Protein AF-A0A9N9NDN7-F1 (afdb_monomer)

Foldseek 3Di:
DPQAQVPDPLNHLVNLLVLLVVLAWDPPPVPSPDTDHPDPVSVVVSLVPGDLSQADDPPGDHPDQKDKDWDP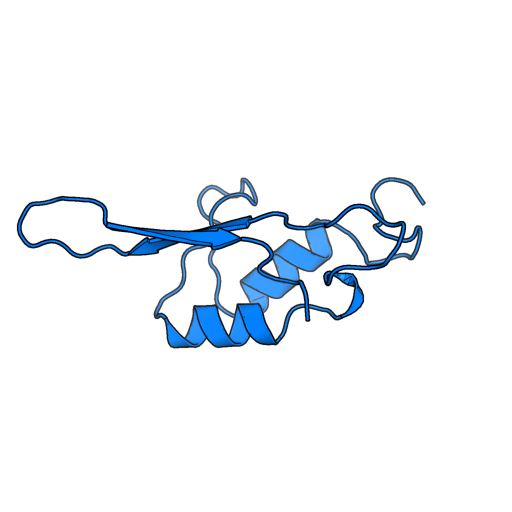DDPVRDIDIDIDGRSRHD

Solvent-accessible surface area (backbone atoms only — not comparable to full-atom values): 5604 Å² total; per-residue (Å²): 85,89,83,22,81,81,43,43,86,79,47,30,69,66,48,53,52,49,52,41,42,78,43,55,30,42,61,49,93,72,70,80,77,45,66,50,57,94,46,70,69,44,47,50,53,39,60,76,62,52,60,77,87,56,24,61,47,93,98,49,86,65,80,51,66,59,46,76,48,77,43,92,70,48,102,78,81,47,82,40,71,48,79,36,73,49,70,37,68,115

pLDDT: mean 88.98, std 8.34, range [54.34, 97.12]

Organism: NCBI:txid1348616

Sequence (90 aa):
MANCRNGVPDQTQVALVNYIVENGGENFNGLNTLFLFKNCLAISRCQYGFPLWAHHQAGVADVCLSICRINKLSADERIEYEFFDYALMV

Structure (mmCIF, N/CA/C/O backbone):
data_AF-A0A9N9NDN7-F1
#
_entry.id   AF-A0A9N9NDN7-F1
#
loop_
_atom_site.group_PDB
_atom_site.id
_atom_site.type_symbol
_atom_site.label_atom_id
_atom_site.label_alt_id
_atom_site.labe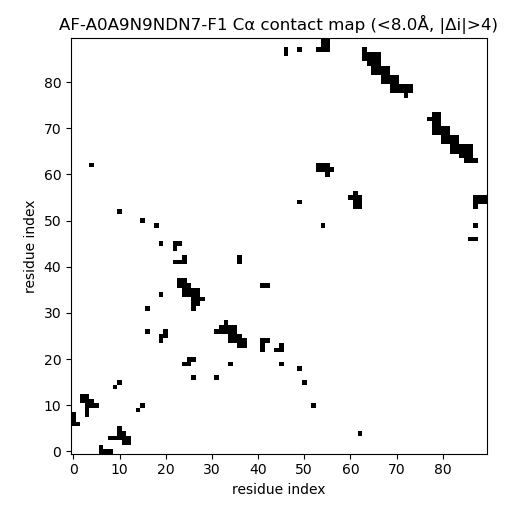l_comp_id
_atom_site.label_asym_id
_atom_site.label_entity_id
_atom_site.label_seq_id
_atom_site.pdbx_PDB_ins_code
_atom_site.Cartn_x
_atom_site.Cartn_y
_atom_site.Cartn_z
_atom_site.occupancy
_atom_site.B_iso_or_equiv
_atom_site.auth_seq_id
_atom_site.auth_comp_id
_atom_site.auth_asym_id
_atom_site.auth_atom_id
_atom_site.pdbx_PDB_model_num
ATOM 1 N N . MET A 1 1 ? 6.503 -8.958 -18.693 1.00 69.44 1 MET A N 1
ATOM 2 C CA . MET A 1 1 ? 6.003 -10.086 -17.877 1.00 69.44 1 MET A CA 1
ATOM 3 C C . MET A 1 1 ? 4.571 -9.770 -17.464 1.00 69.44 1 MET A C 1
ATOM 5 O O . MET A 1 1 ? 4.317 -8.618 -17.133 1.00 69.44 1 MET A O 1
ATOM 9 N N . ALA A 1 2 ? 3.630 -10.715 -17.559 1.00 79.88 2 ALA A N 1
ATOM 10 C CA . ALA A 1 2 ? 2.249 -10.460 -17.133 1.00 79.88 2 ALA A CA 1
ATOM 11 C C . ALA A 1 2 ? 2.198 -10.179 -15.617 1.00 79.88 2 ALA A C 1
ATOM 13 O O . ALA A 1 2 ? 3.014 -10.717 -14.870 1.00 79.88 2 ALA A O 1
ATOM 14 N N . ASN A 1 3 ? 1.260 -9.338 -15.172 1.00 84.88 3 ASN A N 1
ATOM 15 C CA . ASN A 1 3 ? 1.027 -9.000 -13.756 1.00 84.88 3 ASN A CA 1
ATOM 16 C C . ASN A 1 3 ? 2.208 -8.333 -13.014 1.00 84.88 3 ASN A C 1
ATOM 18 O O . ASN A 1 3 ? 2.242 -8.334 -11.784 1.00 84.88 3 ASN A O 1
ATOM 22 N N . CYS A 1 4 ? 3.166 -7.755 -13.745 1.00 92.00 4 CYS A N 1
ATOM 23 C CA . CYS A 1 4 ? 4.290 -6.996 -13.192 1.00 92.00 4 CYS A CA 1
ATOM 24 C C . CYS A 1 4 ? 4.248 -5.555 -13.720 1.00 92.00 4 CYS A C 1
ATOM 26 O O . CYS A 1 4 ? 4.213 -5.376 -14.940 1.00 92.00 4 CYS A O 1
ATOM 28 N N . ARG A 1 5 ? 4.282 -4.543 -12.839 1.00 87.69 5 ARG A N 1
ATOM 29 C CA . ARG A 1 5 ? 3.945 -3.146 -13.187 1.00 87.69 5 ARG A CA 1
ATOM 30 C C . ARG A 1 5 ? 4.721 -2.581 -14.382 1.00 87.69 5 ARG A C 1
ATOM 32 O O . ARG A 1 5 ? 4.111 -1.975 -15.247 1.00 87.69 5 ARG A O 1
ATOM 39 N N . ASN A 1 6 ? 6.022 -2.822 -14.488 1.00 92.12 6 ASN A N 1
ATOM 40 C CA . ASN A 1 6 ? 6.837 -2.361 -15.625 1.00 92.12 6 ASN A CA 1
ATOM 41 C C . ASN A 1 6 ? 7.377 -3.523 -16.466 1.00 92.12 6 ASN A C 1
ATOM 43 O O . ASN A 1 6 ? 8.428 -3.433 -17.094 1.00 92.12 6 ASN A O 1
ATOM 47 N N . GLY A 1 7 ? 6.720 -4.683 -16.392 1.00 91.88 7 GLY A N 1
ATOM 48 C CA . GLY A 1 7 ? 7.260 -5.935 -16.916 1.00 91.88 7 GLY A CA 1
ATOM 49 C C . GLY A 1 7 ? 8.521 -6.434 -16.193 1.00 91.88 7 GLY A C 1
ATOM 50 O O . GLY A 1 7 ? 9.069 -7.447 -16.623 1.00 91.88 7 GLY A O 1
ATOM 51 N N . VAL A 1 8 ? 8.937 -5.756 -15.118 1.00 93.38 8 VAL A N 1
ATOM 52 C CA . VAL A 1 8 ? 10.086 -6.075 -14.263 1.00 93.38 8 VAL A CA 1
ATOM 53 C C . VAL A 1 8 ? 9.674 -7.123 -13.223 1.00 93.38 8 VAL A C 1
ATOM 55 O O . VAL A 1 8 ? 8.658 -6.912 -12.554 1.00 93.38 8 VAL A O 1
ATOM 58 N N . PRO A 1 9 ? 10.431 -8.224 -13.061 1.00 93.75 9 PRO A N 1
ATOM 59 C CA . PRO A 1 9 ? 10.210 -9.183 -11.980 1.00 93.75 9 PRO A CA 1
ATOM 60 C C . PRO A 1 9 ? 10.097 -8.496 -10.611 1.00 93.75 9 PRO A C 1
ATOM 62 O O . PRO A 1 9 ? 10.675 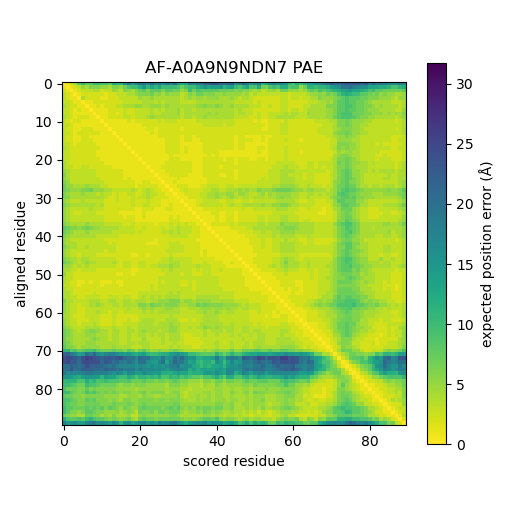-7.436 -10.389 1.00 93.75 9 PRO A O 1
ATOM 65 N N . ASP A 1 10 ? 9.306 -9.073 -9.710 1.00 92.31 10 ASP A N 1
ATOM 66 C CA . ASP A 1 10 ? 9.089 -8.589 -8.336 1.00 92.31 10 ASP A CA 1
ATOM 67 C C . ASP A 1 10 ? 8.313 -7.267 -8.180 1.00 92.31 10 ASP A C 1
ATOM 69 O O . ASP A 1 10 ? 7.878 -6.943 -7.078 1.00 92.31 10 ASP A O 1
ATOM 73 N N . GLN A 1 11 ? 7.986 -6.553 -9.262 1.00 95.31 11 GLN A N 1
ATOM 74 C CA . GLN A 1 11 ? 7.032 -5.431 -9.224 1.00 95.31 11 GLN A CA 1
ATOM 75 C C . GLN A 1 11 ? 5.578 -5.925 -9.302 1.00 95.31 11 GLN A C 1
ATOM 77 O O . GLN A 1 11 ? 4.831 -5.586 -10.224 1.00 95.31 11 GLN A O 1
ATOM 82 N N . THR A 1 12 ? 5.195 -6.788 -8.361 1.00 95.44 12 THR A N 1
ATOM 83 C CA . THR A 1 12 ? 3.914 -7.517 -8.350 1.00 95.44 12 THR A CA 1
ATOM 84 C C . THR A 1 12 ? 2.975 -7.020 -7.249 1.00 95.44 12 THR A C 1
ATOM 86 O O . THR A 1 12 ? 3.406 -6.375 -6.293 1.00 95.44 12 THR A O 1
ATOM 89 N N . GLN A 1 13 ? 1.685 -7.373 -7.326 1.00 94.38 13 GLN A N 1
ATOM 90 C CA . GLN A 1 13 ? 0.743 -7.132 -6.221 1.00 94.38 13 GLN A CA 1
ATOM 91 C C . GLN A 1 13 ? 1.212 -7.808 -4.925 1.00 94.38 13 GLN A C 1
ATOM 93 O O . GLN A 1 13 ? 1.122 -7.211 -3.858 1.00 94.38 13 GLN A O 1
ATOM 98 N N . VAL A 1 14 ? 1.758 -9.024 -5.021 1.00 95.19 14 VAL A N 1
ATOM 99 C CA . VAL A 1 14 ? 2.285 -9.762 -3.865 1.00 95.19 14 VAL A CA 1
ATOM 100 C C . VAL A 1 14 ? 3.403 -8.977 -3.182 1.00 95.19 14 VAL A C 1
ATOM 102 O O . VAL A 1 14 ? 3.416 -8.890 -1.960 1.00 95.19 14 VAL A O 1
ATOM 105 N N . ALA A 1 15 ? 4.292 -8.338 -3.945 1.00 96.38 15 ALA A N 1
ATOM 106 C CA . ALA A 1 15 ? 5.355 -7.516 -3.373 1.00 96.38 15 ALA A CA 1
ATOM 107 C C . ALA A 1 15 ? 4.813 -6.293 -2.613 1.00 96.38 15 ALA A C 1
ATOM 109 O O . ALA A 1 15 ? 5.337 -5.955 -1.556 1.00 96.38 15 ALA A O 1
ATOM 110 N N . LEU A 1 16 ? 3.734 -5.664 -3.098 1.00 95.94 16 LEU A N 1
ATOM 111 C CA . LEU A 1 16 ? 3.072 -4.561 -2.385 1.00 95.94 16 LEU A CA 1
ATOM 112 C C . LEU A 1 16 ? 2.399 -5.039 -1.099 1.00 95.94 16 LEU A C 1
ATOM 114 O O . LEU A 1 16 ? 2.535 -4.395 -0.064 1.00 95.94 16 LEU A O 1
ATOM 118 N N . VAL A 1 17 ? 1.695 -6.171 -1.153 1.00 96.56 17 VAL A N 1
ATOM 119 C CA . VAL A 1 17 ? 1.051 -6.769 0.026 1.00 96.56 17 VAL A CA 1
ATOM 120 C C . VAL A 1 17 ? 2.101 -7.114 1.079 1.00 96.56 17 VAL A C 1
ATOM 122 O O . VAL A 1 17 ? 1.944 -6.730 2.235 1.00 96.56 17 VAL A O 1
ATOM 125 N N . ASN A 1 18 ? 3.190 -7.774 0.678 1.00 97.12 18 ASN A N 1
ATOM 126 C CA . ASN A 1 18 ? 4.291 -8.112 1.578 1.00 97.12 18 ASN A CA 1
ATOM 127 C C . ASN A 1 18 ? 4.911 -6.853 2.184 1.00 97.12 18 ASN A C 1
ATOM 129 O O . ASN A 1 18 ? 5.067 -6.792 3.398 1.00 97.12 18 ASN A O 1
ATOM 133 N N . TYR A 1 19 ? 5.165 -5.821 1.371 1.00 97.00 19 TYR A N 1
ATOM 134 C CA . TYR A 1 19 ? 5.669 -4.538 1.858 1.00 97.00 19 TYR A CA 1
ATOM 135 C C . TYR A 1 19 ? 4.752 -3.930 2.933 1.00 97.00 19 TYR A C 1
ATOM 137 O O . TYR A 1 19 ? 5.230 -3.514 3.988 1.00 97.00 19 TYR A O 1
ATOM 145 N N . ILE A 1 20 ? 3.433 -3.908 2.707 1.00 96.94 20 ILE A N 1
ATOM 146 C CA . ILE A 1 20 ? 2.463 -3.388 3.683 1.00 96.94 20 ILE A CA 1
ATOM 147 C C . ILE A 1 20 ? 2.503 -4.205 4.984 1.00 96.94 20 ILE A C 1
ATOM 149 O O . ILE A 1 20 ? 2.511 -3.630 6.076 1.00 96.94 20 ILE A O 1
ATOM 153 N N . VAL A 1 21 ? 2.559 -5.535 4.875 1.00 96.94 21 VAL A N 1
ATOM 154 C CA . VAL A 1 21 ? 2.584 -6.439 6.033 1.00 96.94 21 VAL A CA 1
ATOM 155 C C . VAL A 1 21 ? 3.871 -6.296 6.845 1.00 96.94 21 VAL A C 1
ATOM 157 O O . VAL A 1 21 ? 3.821 -6.157 8.068 1.00 96.94 21 VAL A O 1
ATOM 160 N N . GLU A 1 22 ? 5.021 -6.236 6.178 1.00 96.12 22 GLU A N 1
ATOM 161 C CA . GLU A 1 22 ? 6.329 -6.003 6.803 1.00 96.12 22 GLU A CA 1
ATOM 162 C C . GLU A 1 22 ? 6.404 -4.643 7.516 1.00 96.12 22 GLU A C 1
ATOM 164 O O . GLU A 1 22 ? 7.116 -4.500 8.510 1.00 96.12 22 GLU A O 1
ATOM 169 N N . ASN A 1 23 ? 5.617 -3.659 7.067 1.00 96.25 23 ASN A N 1
ATOM 170 C CA . ASN A 1 23 ? 5.514 -2.331 7.680 1.00 96.25 23 ASN A CA 1
ATOM 171 C C . ASN A 1 23 ? 4.359 -2.206 8.695 1.00 96.25 23 ASN A C 1
ATOM 173 O O . ASN A 1 23 ? 3.969 -1.098 9.075 1.00 96.25 23 ASN A O 1
ATOM 177 N N . GLY A 1 24 ? 3.851 -3.335 9.197 1.00 95.19 24 GLY A N 1
ATOM 178 C CA . GLY A 1 24 ? 2.926 -3.386 10.332 1.00 95.19 24 GLY A CA 1
ATOM 179 C C . GLY A 1 24 ? 1.443 -3.342 9.967 1.00 95.19 24 GLY A C 1
ATOM 180 O O . GLY A 1 24 ? 0.621 -3.120 10.860 1.00 95.19 24 GLY A O 1
ATOM 181 N N . GLY A 1 25 ? 1.105 -3.537 8.691 1.00 96.50 25 GLY A N 1
ATOM 182 C CA . GLY A 1 25 ? -0.265 -3.761 8.245 1.00 96.50 25 GLY A CA 1
ATOM 183 C C . GLY A 1 25 ? -0.692 -5.222 8.419 1.00 96.50 25 GLY A C 1
ATOM 184 O O . GLY A 1 25 ? 0.035 -6.148 8.085 1.00 96.50 25 GLY A O 1
ATOM 185 N N . GLU A 1 26 ? -1.903 -5.458 8.900 1.00 96.94 26 GLU A N 1
ATOM 186 C CA . GLU A 1 26 ? -2.525 -6.781 8.900 1.00 96.94 26 GLU A CA 1
ATOM 187 C C . GLU A 1 26 ? -3.498 -6.875 7.725 1.00 96.94 26 GLU A C 1
ATOM 189 O O . GLU A 1 26 ? -4.423 -6.071 7.623 1.00 96.94 26 GLU A O 1
ATOM 194 N N . ASN A 1 27 ? -3.299 -7.844 6.830 1.00 96.00 27 ASN A N 1
ATOM 195 C CA . ASN A 1 27 ? -4.174 -8.066 5.679 1.00 96.00 27 ASN A CA 1
ATOM 196 C C . ASN A 1 27 ? -5.521 -8.646 6.128 1.00 96.00 27 ASN A C 1
ATOM 198 O O . ASN A 1 27 ? -5.673 -9.858 6.304 1.00 96.00 27 ASN A O 1
ATOM 202 N N . PHE A 1 28 ? -6.503 -7.773 6.317 1.00 92.88 28 PHE A N 1
ATOM 203 C CA . PHE A 1 28 ? -7.799 -8.154 6.844 1.00 92.88 28 PHE A CA 1
ATOM 204 C C . PHE A 1 28 ? -8.533 -9.070 5.862 1.00 92.88 28 PHE A C 1
ATOM 206 O O . PHE A 1 28 ? -8.701 -8.744 4.685 1.00 92.88 28 PHE A O 1
ATOM 213 N N . ASN A 1 29 ? -8.980 -10.229 6.349 1.00 92.38 29 ASN A N 1
ATOM 214 C CA . ASN A 1 29 ? -9.638 -11.280 5.564 1.00 92.38 29 ASN A CA 1
ATOM 215 C C . ASN A 1 29 ? -8.807 -11.859 4.399 1.00 92.38 29 ASN A C 1
ATOM 217 O O . ASN A 1 29 ? -9.345 -12.623 3.602 1.00 92.38 29 ASN A O 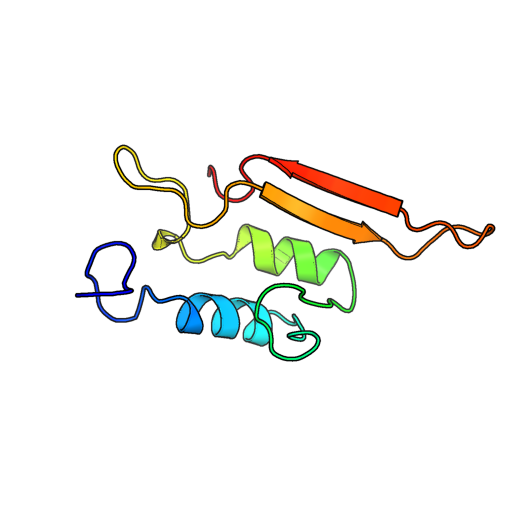1
ATOM 221 N N . GLY A 1 30 ? -7.517 -11.521 4.277 1.00 92.38 30 GLY A N 1
ATOM 222 C CA . GLY A 1 30 ? -6.640 -12.055 3.229 1.00 92.38 30 GLY A CA 1
ATOM 223 C C . GLY A 1 30 ? -6.991 -11.622 1.798 1.00 92.38 30 GLY A C 1
ATOM 224 O O . GLY A 1 30 ? -6.499 -12.227 0.848 1.00 92.38 30 GLY A O 1
ATOM 225 N N . LEU A 1 31 ? -7.840 -10.602 1.622 1.00 93.31 31 LEU A N 1
ATOM 226 C CA . LEU A 1 31 ? -8.329 -10.166 0.305 1.00 93.31 31 LEU A CA 1
ATOM 227 C C . LEU A 1 31 ? -7.438 -9.109 -0.368 1.00 93.31 31 LEU A C 1
ATOM 229 O O . LEU A 1 31 ? -7.693 -8.751 -1.515 1.00 93.31 31 LEU A O 1
ATOM 233 N N . ASN A 1 32 ? -6.394 -8.614 0.310 1.00 94.56 32 ASN A N 1
ATOM 234 C CA . ASN A 1 32 ? -5.483 -7.565 -0.175 1.00 94.56 32 ASN A CA 1
ATOM 235 C C . ASN A 1 32 ? -6.156 -6.201 -0.426 1.00 94.56 32 ASN A C 1
ATOM 237 O O . ASN A 1 32 ? -5.612 -5.371 -1.153 1.00 94.56 32 ASN A O 1
ATOM 241 N N . THR A 1 33 ? -7.337 -5.965 0.154 1.00 91.06 33 THR A N 1
ATOM 242 C CA . THR A 1 33 ? -8.132 -4.740 -0.047 1.00 91.06 33 THR A CA 1
ATOM 243 C C . THR A 1 33 ? -8.222 -3.857 1.192 1.00 91.06 33 THR A C 1
ATOM 245 O O . THR A 1 33 ? -8.462 -2.660 1.065 1.00 91.06 33 THR A O 1
ATOM 248 N N . LEU A 1 34 ? -8.057 -4.426 2.388 1.00 93.38 34 LEU A N 1
ATOM 249 C CA . LEU A 1 34 ? -8.119 -3.702 3.654 1.00 93.38 34 LEU A CA 1
ATOM 250 C C . LEU A 1 34 ? -6.962 -4.143 4.542 1.00 93.38 34 LEU A C 1
ATOM 252 O O . LEU A 1 34 ? -6.779 -5.333 4.786 1.00 93.38 34 LEU A O 1
ATOM 256 N N . PHE A 1 35 ? -6.210 -3.168 5.041 1.00 95.25 35 PHE A N 1
ATOM 257 C CA . PHE A 1 35 ? -5.086 -3.404 5.933 1.00 95.25 35 PHE A CA 1
ATOM 258 C C . PHE A 1 35 ? -5.313 -2.678 7.252 1.00 95.25 35 PHE A C 1
ATOM 260 O O . PHE A 1 35 ? -5.557 -1.470 7.267 1.00 95.25 35 PHE A O 1
ATOM 267 N N . LEU A 1 36 ? -5.251 -3.418 8.357 1.00 94.19 36 LEU A N 1
ATOM 268 C CA . LEU A 1 36 ? -5.381 -2.853 9.696 1.00 94.19 36 LEU A CA 1
ATOM 269 C C . LEU A 1 36 ? -4.006 -2.459 10.219 1.00 94.19 36 LEU A C 1
ATOM 271 O O . LEU A 1 36 ? -3.061 -3.235 10.148 1.00 94.19 36 LEU A O 1
ATOM 275 N N . PHE A 1 37 ? -3.907 -1.267 10.793 1.00 94.25 37 PHE A N 1
ATOM 276 C CA . PHE A 1 37 ? -2.686 -0.791 11.430 1.00 94.25 37 PHE A CA 1
ATOM 277 C C . PHE A 1 37 ? -2.956 -0.457 12.890 1.00 94.25 37 PHE A C 1
ATOM 279 O O . PHE A 1 37 ? -4.007 0.075 13.243 1.00 94.25 37 PHE A O 1
ATOM 286 N N . LYS A 1 38 ? -1.966 -0.717 13.749 1.00 91.88 38 LYS A N 1
ATOM 287 C CA . LYS A 1 38 ? -2.079 -0.482 15.197 1.00 91.88 38 LYS A CA 1
ATOM 288 C C . LYS A 1 38 ? -2.222 1.000 15.569 1.00 91.88 38 LYS A C 1
ATOM 290 O O . LYS A 1 38 ? -2.770 1.311 16.622 1.00 91.88 38 LYS A O 1
ATOM 295 N N . ASN A 1 39 ? -1.662 1.909 14.772 1.00 89.25 39 ASN A N 1
ATOM 296 C CA . ASN A 1 39 ? -1.707 3.351 15.014 1.00 89.25 39 ASN A CA 1
ATOM 297 C C . ASN A 1 39 ? -1.396 4.145 13.735 1.00 89.25 39 ASN A C 1
ATOM 299 O O . ASN A 1 39 ? -0.822 3.614 12.783 1.00 89.25 39 ASN A O 1
ATOM 303 N N . CYS A 1 40 ? -1.723 5.440 13.747 1.00 87.31 40 CYS A N 1
ATOM 304 C CA . CYS A 1 40 ? -1.516 6.337 12.608 1.00 87.31 40 CYS A CA 1
ATOM 305 C C . CYS A 1 40 ? -0.042 6.482 12.204 1.00 87.31 40 CYS A C 1
ATOM 307 O O . CYS A 1 40 ? 0.247 6.639 11.024 1.00 87.31 40 CYS A O 1
ATOM 309 N N . LEU A 1 41 ? 0.899 6.390 13.152 1.00 90.44 41 LEU A N 1
ATOM 310 C CA . LEU A 1 41 ? 2.328 6.493 12.845 1.00 90.44 41 LEU A CA 1
ATOM 311 C C . LEU A 1 41 ? 2.807 5.330 11.960 1.00 90.44 41 LEU A C 1
ATOM 313 O O . LEU A 1 41 ? 3.612 5.552 11.056 1.00 90.44 41 LEU A O 1
ATOM 317 N N . ALA A 1 42 ? 2.313 4.110 12.192 1.00 92.44 42 ALA A N 1
ATOM 318 C CA . ALA A 1 42 ? 2.612 2.955 11.345 1.00 92.44 42 ALA A CA 1
ATOM 319 C C . ALA A 1 42 ? 2.052 3.137 9.925 1.00 92.44 42 ALA A C 1
ATOM 321 O O . ALA A 1 42 ? 2.775 2.904 8.960 1.00 92.44 42 ALA A O 1
ATOM 322 N N . ILE A 1 43 ? 0.822 3.656 9.803 1.00 91.62 43 ILE A N 1
ATOM 323 C CA . ILE A 1 43 ? 0.216 4.001 8.505 1.00 91.62 43 ILE A CA 1
ATOM 324 C C . ILE A 1 43 ? 1.101 4.999 7.759 1.00 91.62 43 ILE A C 1
ATOM 326 O O . ILE A 1 43 ? 1.487 4.744 6.622 1.00 91.62 43 ILE A O 1
ATOM 330 N N . SER A 1 44 ? 1.465 6.113 8.404 1.00 89.06 44 SER A N 1
ATOM 331 C CA . SER A 1 44 ? 2.275 7.150 7.764 1.00 89.06 44 SER A CA 1
ATOM 332 C C . SER A 1 44 ? 3.633 6.611 7.317 1.00 89.06 44 SER A C 1
ATOM 334 O O . SER A 1 44 ? 4.031 6.850 6.183 1.00 89.06 44 SER A O 1
ATOM 336 N N . ARG A 1 45 ? 4.336 5.847 8.163 1.00 91.19 45 ARG A N 1
ATOM 337 C CA . ARG A 1 45 ? 5.632 5.250 7.793 1.00 91.19 45 ARG A CA 1
ATOM 338 C C . ARG A 1 45 ? 5.508 4.292 6.613 1.00 91.19 45 ARG A C 1
ATOM 340 O O . ARG A 1 45 ? 6.325 4.376 5.702 1.00 91.19 45 ARG A O 1
ATOM 347 N N . CYS A 1 46 ? 4.484 3.439 6.619 1.00 93.19 46 CYS A N 1
ATOM 348 C CA . CYS A 1 46 ? 4.201 2.541 5.507 1.00 93.19 46 CYS A CA 1
ATOM 349 C C . CYS A 1 46 ? 3.942 3.337 4.224 1.00 93.19 46 CYS A C 1
ATOM 351 O O . CYS A 1 46 ? 4.582 3.066 3.218 1.00 93.19 46 CYS A O 1
ATOM 353 N N . GLN A 1 47 ? 3.056 4.339 4.260 1.00 89.56 47 GLN A N 1
ATOM 354 C CA . GLN A 1 47 ? 2.704 5.151 3.093 1.00 89.56 47 GLN A CA 1
ATOM 355 C C . GLN A 1 47 ? 3.920 5.883 2.505 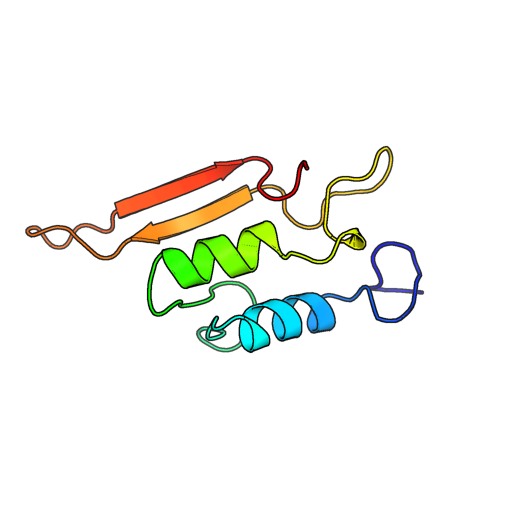1.00 89.56 47 GLN A C 1
ATOM 357 O O . GLN A 1 47 ? 4.177 5.780 1.309 1.00 89.56 47 GLN A O 1
ATOM 362 N N . TYR A 1 48 ? 4.688 6.593 3.336 1.00 88.12 48 TYR A N 1
ATOM 363 C CA . TYR A 1 48 ? 5.853 7.354 2.870 1.00 88.12 48 TYR A CA 1
ATOM 364 C C . TYR A 1 48 ? 6.994 6.466 2.367 1.00 88.12 48 TYR A C 1
ATOM 366 O O . TYR A 1 48 ? 7.777 6.899 1.527 1.00 88.12 48 TYR A O 1
ATOM 374 N N . GLY A 1 49 ? 7.111 5.244 2.885 1.00 90.88 49 GLY A N 1
ATOM 375 C CA . GLY A 1 49 ? 8.159 4.312 2.489 1.00 90.88 49 GLY A CA 1
ATOM 376 C C . GLY A 1 49 ? 7.819 3.454 1.270 1.00 90.88 49 GLY A C 1
ATOM 377 O O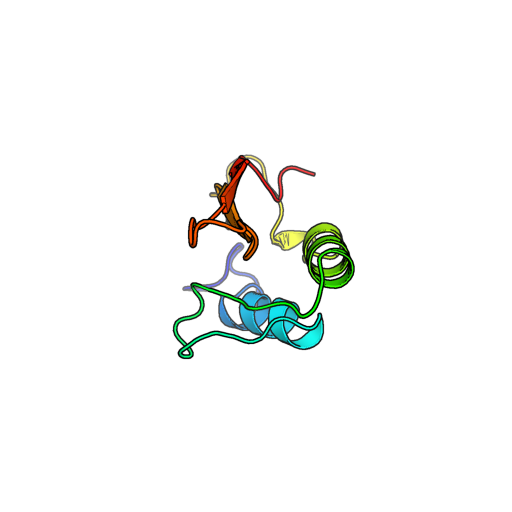 . GLY A 1 49 ? 8.637 2.592 0.935 1.00 90.88 49 GLY A O 1
ATOM 378 N N . PHE A 1 50 ? 6.638 3.624 0.652 1.00 93.25 50 PHE A N 1
ATOM 379 C CA . PHE A 1 50 ? 6.200 2.757 -0.443 1.00 93.25 50 PHE A CA 1
ATOM 380 C C . PHE A 1 50 ? 7.279 2.647 -1.526 1.00 93.25 50 PHE A C 1
ATOM 382 O O . PHE A 1 50 ? 7.913 3.657 -1.855 1.00 93.25 50 PHE A O 1
ATOM 389 N N . PRO A 1 51 ? 7.477 1.450 -2.113 1.00 94.62 51 PRO A N 1
ATOM 390 C CA . PRO A 1 51 ? 8.512 1.243 -3.114 1.00 94.62 51 PRO A CA 1
ATOM 391 C C . PRO A 1 51 ? 8.408 2.264 -4.246 1.00 94.62 51 PRO A C 1
ATOM 393 O O . PRO A 1 51 ? 7.321 2.474 -4.775 1.00 94.62 51 PRO A O 1
ATOM 396 N N . LEU A 1 52 ? 9.533 2.850 -4.665 1.00 93.31 52 LEU A N 1
ATOM 397 C CA . LEU A 1 52 ? 9.555 3.927 -5.667 1.00 93.31 52 LEU A CA 1
ATOM 398 C C . LEU A 1 52 ? 8.827 3.551 -6.970 1.00 93.31 52 LEU A C 1
ATOM 400 O O . LEU A 1 52 ? 8.137 4.361 -7.575 1.00 93.31 52 LEU A O 1
ATOM 404 N N . TRP A 1 53 ? 8.918 2.286 -7.380 1.00 94.12 53 TRP A N 1
ATOM 405 C CA . TRP A 1 53 ? 8.234 1.791 -8.575 1.00 94.12 53 TRP A CA 1
ATOM 406 C C . TRP A 1 53 ? 6.700 1.792 -8.451 1.00 94.12 53 TRP A C 1
ATOM 408 O O . TRP A 1 53 ? 6.012 1.698 -9.465 1.00 94.12 53 TRP A O 1
ATOM 418 N N . ALA A 1 54 ? 6.157 1.880 -7.236 1.00 94.06 54 ALA A N 1
ATOM 419 C CA . ALA A 1 54 ? 4.728 1.957 -6.963 1.00 94.06 54 ALA A CA 1
ATOM 420 C C . ALA A 1 54 ? 4.171 3.392 -7.046 1.00 94.06 54 ALA A C 1
ATOM 422 O O . ALA A 1 54 ? 2.950 3.557 -7.104 1.00 94.06 54 ALA A O 1
ATOM 423 N N . HIS A 1 55 ? 5.029 4.410 -7.119 1.00 93.75 55 HIS A N 1
ATOM 424 C CA . HIS A 1 55 ? 4.603 5.799 -7.300 1.00 93.75 55 HIS A CA 1
ATOM 425 C C . HIS A 1 55 ? 4.141 6.077 -8.731 1.00 93.75 55 HIS A C 1
ATOM 427 O O . HIS A 1 55 ? 4.232 5.215 -9.618 1.00 93.75 55 HIS A O 1
ATOM 433 N N . HIS A 1 56 ? 3.552 7.251 -8.934 1.00 92.56 56 HIS A N 1
ATOM 434 C CA . HIS A 1 56 ? 3.106 7.711 -10.243 1.00 92.56 56 HIS A CA 1
ATOM 435 C C . HIS A 1 56 ? 4.267 7.729 -11.247 1.00 92.56 56 HIS A C 1
ATOM 437 O O . HIS A 1 56 ? 5.390 8.115 -10.928 1.00 92.56 56 HIS A O 1
ATOM 443 N N . GLN A 1 57 ? 3.993 7.308 -12.483 1.00 92.50 57 GLN A N 1
ATOM 444 C CA . GLN A 1 57 ? 4.965 7.313 -13.574 1.00 92.50 57 GLN A CA 1
ATOM 445 C C . GLN A 1 57 ? 4.283 7.793 -14.850 1.00 92.50 57 GLN A C 1
ATOM 447 O O . GLN A 1 57 ? 3.255 7.254 -15.260 1.00 92.50 57 GLN A O 1
ATOM 452 N N . ALA A 1 58 ? 4.872 8.797 -15.500 1.00 90.94 58 ALA A N 1
ATOM 453 C CA . ALA A 1 58 ? 4.313 9.372 -16.715 1.00 90.94 58 ALA A CA 1
ATOM 454 C C . ALA A 1 58 ? 4.138 8.298 -17.804 1.00 90.94 58 ALA A C 1
ATOM 456 O O . ALA A 1 58 ? 5.082 7.594 -18.163 1.00 90.94 58 ALA A O 1
ATOM 457 N N . GLY A 1 59 ? 2.921 8.184 -18.338 1.00 90.50 59 GLY A N 1
ATOM 458 C CA . GLY A 1 59 ? 2.588 7.207 -19.379 1.00 90.50 59 GLY A CA 1
ATOM 459 C C . GLY A 1 59 ? 2.354 5.774 -18.882 1.00 90.50 59 GLY A C 1
ATOM 460 O O . GLY A 1 59 ? 2.111 4.895 -19.708 1.00 90.50 59 GLY A O 1
ATOM 461 N N . VAL A 1 60 ? 2.382 5.530 -17.568 1.00 89.94 60 VAL A N 1
ATOM 462 C CA . VAL A 1 60 ? 2.084 4.228 -16.949 1.00 89.94 60 VAL A CA 1
ATOM 463 C C . VAL A 1 60 ? 0.864 4.378 -16.041 1.00 89.94 60 VAL A C 1
ATOM 465 O O . VAL A 1 60 ? 0.729 5.370 -15.334 1.00 89.94 60 VAL A O 1
ATOM 468 N N . ALA A 1 61 ? -0.034 3.391 -16.043 1.00 88.94 61 ALA A N 1
ATOM 469 C CA . ALA A 1 61 ? -1.180 3.395 -15.136 1.00 88.94 61 ALA A CA 1
ATOM 470 C C . ALA A 1 61 ? -0.733 3.364 -13.661 1.00 88.94 61 ALA A C 1
ATOM 472 O O . ALA A 1 61 ? 0.234 2.681 -13.297 1.00 88.94 61 ALA A O 1
ATOM 473 N N . ASP A 1 62 ? -1.455 4.090 -12.811 1.00 90.94 62 ASP A N 1
ATOM 474 C CA . ASP A 1 62 ? -1.175 4.149 -11.379 1.00 90.94 62 ASP A CA 1
ATOM 475 C C . ASP A 1 62 ? -1.532 2.838 -10.673 1.00 90.94 62 ASP A C 1
ATOM 477 O O . ASP A 1 62 ? -2.551 2.214 -10.963 1.00 90.94 62 ASP A O 1
ATOM 481 N N . VAL A 1 63 ? -0.706 2.430 -9.702 1.00 90.81 63 VAL A N 1
ATOM 482 C CA . VAL A 1 63 ? -1.019 1.282 -8.824 1.00 90.81 63 VAL A CA 1
ATOM 483 C C . VAL A 1 63 ? -2.149 1.603 -7.858 1.00 90.81 63 VAL A C 1
ATOM 485 O O . VAL A 1 63 ? -2.922 0.716 -7.508 1.00 90.81 63 VAL A O 1
ATOM 488 N N . CYS A 1 64 ? -2.230 2.850 -7.401 1.00 89.81 64 CYS A N 1
ATOM 489 C CA . CYS A 1 64 ? -3.202 3.288 -6.417 1.00 89.81 64 CYS A CA 1
ATOM 490 C C . CYS A 1 64 ? -3.690 4.687 -6.791 1.00 89.81 64 CYS A C 1
ATOM 492 O O . CYS A 1 64 ? -2.912 5.638 -6.784 1.00 89.81 64 CYS A O 1
ATOM 494 N N . LEU A 1 65 ? -4.977 4.791 -7.128 1.00 89.12 65 LEU A N 1
ATOM 495 C CA . LEU A 1 65 ? -5.620 6.066 -7.448 1.00 89.12 65 LEU A CA 1
ATOM 496 C C . LEU A 1 65 ? -6.001 6.834 -6.180 1.00 89.12 65 LEU A C 1
ATOM 498 O O . LEU A 1 65 ? -5.842 8.049 -6.119 1.00 89.12 65 LEU A O 1
ATOM 502 N N . SER A 1 66 ? -6.486 6.125 -5.161 1.00 89.12 66 SER A N 1
ATOM 503 C CA . SER A 1 66 ? -6.870 6.713 -3.883 1.00 89.12 66 SER A CA 1
ATOM 504 C C . SER A 1 66 ? -6.801 5.697 -2.744 1.00 89.12 66 SER A C 1
ATOM 506 O O . SER A 1 66 ? -6.865 4.482 -2.956 1.00 89.12 66 SER A O 1
ATOM 508 N N . ILE A 1 67 ? -6.669 6.208 -1.520 1.00 89.56 67 ILE A N 1
ATOM 509 C CA . ILE A 1 67 ? -6.719 5.435 -0.275 1.00 89.56 67 ILE A CA 1
ATOM 510 C C . ILE A 1 67 ? -7.857 5.975 0.590 1.00 89.56 67 ILE A C 1
ATOM 512 O O . ILE A 1 67 ? -7.991 7.183 0.761 1.00 89.56 67 ILE A O 1
ATOM 516 N N . CYS A 1 68 ? -8.651 5.079 1.175 1.00 90.44 68 CYS A N 1
ATOM 517 C CA . CYS A 1 68 ? -9.613 5.414 2.222 1.00 90.44 68 CYS A CA 1
ATOM 518 C C . CYS A 1 68 ? -9.076 4.938 3.574 1.00 90.44 68 CYS A C 1
ATOM 520 O O . CYS A 1 68 ? -8.898 3.735 3.783 1.00 90.44 68 CYS A O 1
ATOM 522 N N . ARG A 1 69 ? -8.809 5.866 4.497 1.00 89.69 69 ARG A N 1
ATOM 523 C CA . ARG A 1 69 ? -8.459 5.539 5.882 1.00 89.69 69 ARG A CA 1
ATOM 524 C C . ARG A 1 69 ? -9.723 5.524 6.718 1.00 89.69 69 ARG A C 1
ATOM 526 O O . ARG A 1 69 ? -10.367 6.553 6.874 1.00 89.69 69 ARG A O 1
ATOM 533 N N . ILE A 1 70 ? -10.034 4.375 7.301 1.0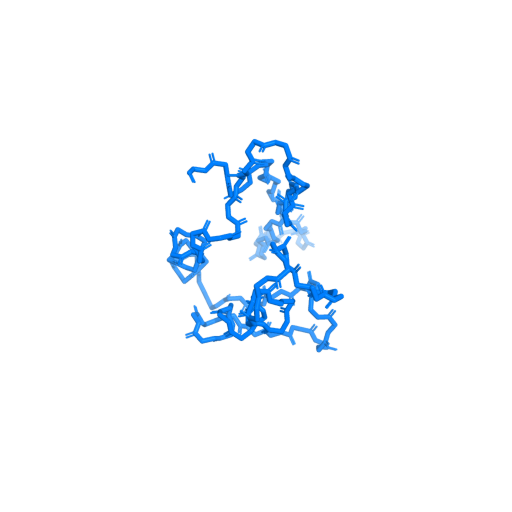0 87.81 70 ILE A N 1
ATOM 534 C CA . ILE A 1 70 ? -11.136 4.231 8.248 1.00 87.81 70 ILE A CA 1
ATOM 535 C C . ILE A 1 70 ? -10.587 4.466 9.658 1.00 87.81 70 ILE A C 1
ATOM 537 O O . ILE A 1 70 ? -9.755 3.694 10.139 1.00 87.81 70 ILE A O 1
ATOM 541 N N . ASN A 1 71 ? -11.050 5.518 10.327 1.00 82.25 71 ASN A N 1
ATOM 542 C CA . ASN A 1 71 ? -10.729 5.797 11.720 1.00 82.25 71 ASN A CA 1
ATOM 543 C C . ASN A 1 71 ? -11.867 5.260 12.597 1.00 82.25 71 ASN A C 1
ATOM 545 O O . ASN A 1 71 ? -13.024 5.659 12.465 1.00 82.25 71 ASN A O 1
ATOM 549 N N . LYS A 1 72 ? -11.557 4.364 13.537 1.00 71.00 72 LYS A N 1
ATOM 550 C CA . LYS A 1 72 ? -12.528 3.997 14.571 1.00 71.00 72 LYS A CA 1
ATOM 551 C C . LYS A 1 72 ? -12.444 5.021 15.693 1.00 71.00 72 LYS A C 1
ATOM 553 O O . LYS A 1 72 ? -11.595 4.856 16.559 1.00 71.00 72 LYS A O 1
ATOM 558 N N . LEU A 1 73 ? -13.308 6.035 15.671 1.00 61.41 73 LEU A N 1
ATOM 559 C CA . LEU A 1 73 ? -13.696 6.832 16.839 1.00 61.41 73 LEU A CA 1
ATOM 560 C C . LEU A 1 73 ? -14.911 7.704 16.493 1.00 61.41 73 LEU A C 1
ATOM 562 O O . LEU A 1 73 ? -14.787 8.721 15.832 1.00 61.41 73 LEU A O 1
ATOM 566 N N . SER A 1 74 ? -16.074 7.348 17.026 1.00 54.34 74 SER A N 1
ATOM 567 C CA . SER A 1 74 ? -17.015 8.350 17.515 1.00 54.34 74 SER A CA 1
ATOM 568 C C . SER A 1 74 ? -17.681 7.788 18.771 1.00 54.34 74 SER A C 1
ATOM 570 O O . SER A 1 74 ? -17.874 6.575 18.891 1.00 54.34 74 SER A O 1
ATOM 572 N N . ALA A 1 75 ? -17.998 8.661 19.729 1.00 62.31 75 ALA A N 1
ATOM 573 C CA . ALA A 1 75 ? -18.774 8.305 20.920 1.00 62.31 75 ALA A CA 1
ATOM 574 C C . ALA A 1 75 ? -20.199 7.814 20.574 1.00 62.31 75 ALA A C 1
ATOM 576 O O . ALA A 1 75 ? -20.872 7.244 21.427 1.00 62.31 75 ALA A O 1
ATOM 577 N N . ASP A 1 76 ? -20.605 7.977 19.309 1.00 74.06 76 ASP A N 1
ATOM 578 C CA . ASP A 1 76 ? -21.946 7.747 18.773 1.00 74.06 76 ASP A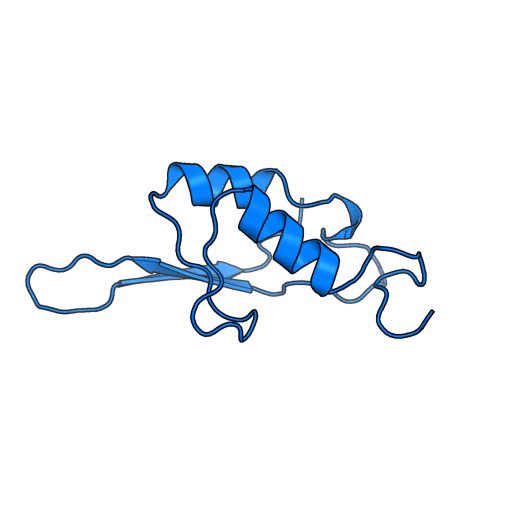 CA 1
ATOM 579 C C . ASP A 1 76 ? -21.983 6.576 17.764 1.00 74.06 76 ASP A C 1
ATOM 581 O O . ASP A 1 76 ? -22.840 6.548 16.881 1.00 74.06 76 ASP A O 1
ATOM 585 N N . GLU A 1 77 ? -21.019 5.648 17.827 1.00 72.19 77 GLU A N 1
ATOM 586 C CA . GLU A 1 77 ? -20.927 4.454 16.959 1.00 72.19 77 GLU A CA 1
ATOM 587 C C . GLU A 1 77 ? -20.784 4.740 15.449 1.00 72.19 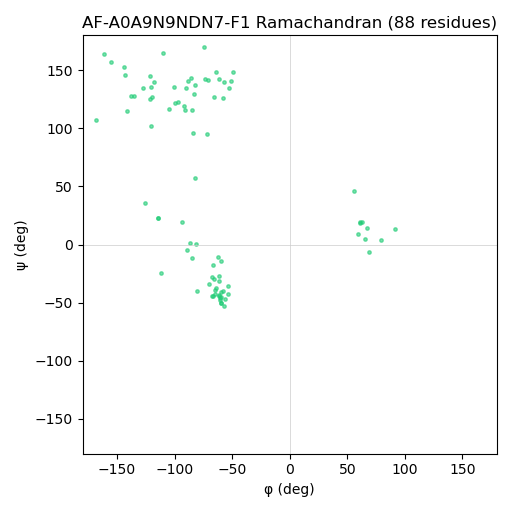77 GLU A C 1
ATOM 589 O O . GLU A 1 77 ? -21.001 3.862 14.610 1.00 72.19 77 GLU A O 1
ATOM 594 N N . ARG A 1 78 ? -20.376 5.955 15.065 1.00 77.62 78 ARG A N 1
ATOM 595 C CA . ARG A 1 78 ? -20.160 6.305 13.655 1.00 77.62 78 ARG A CA 1
ATOM 596 C C . ARG A 1 78 ? -18.760 5.916 13.195 1.00 77.62 78 ARG A C 1
ATOM 598 O O . ARG A 1 78 ? -17.781 6.036 13.928 1.00 77.62 78 ARG A O 1
ATOM 605 N N . ILE A 1 79 ? -18.679 5.470 11.944 1.00 82.12 79 ILE A N 1
ATOM 606 C CA . ILE A 1 79 ? -17.414 5.235 11.254 1.00 82.12 79 ILE A CA 1
ATOM 607 C C . ILE A 1 79 ? -16.967 6.563 10.649 1.00 82.12 79 ILE A C 1
ATOM 609 O O . ILE A 1 79 ? -17.630 7.089 9.756 1.00 82.12 79 ILE A O 1
ATOM 613 N N . GLU A 1 80 ? -15.843 7.087 11.122 1.00 84.69 80 GLU A N 1
ATOM 614 C CA . GLU A 1 80 ? -15.168 8.201 10.468 1.00 84.69 80 GLU A CA 1
ATOM 615 C C . GLU A 1 80 ? -14.198 7.657 9.423 1.00 84.69 80 GLU A C 1
ATOM 617 O O . GLU A 1 80 ? -13.529 6.641 9.630 1.00 84.69 80 GLU A O 1
ATOM 622 N N . TYR A 1 81 ? -14.117 8.323 8.278 1.00 87.12 81 TYR A N 1
ATOM 623 C CA . TYR A 1 81 ? -13.181 7.957 7.229 1.00 87.12 81 TYR A CA 1
ATOM 624 C C . TYR A 1 81 ? -12.636 9.195 6.522 1.00 87.12 81 TYR A C 1
ATOM 626 O O . TYR A 1 81 ? -13.288 10.236 6.454 1.00 87.12 81 TYR A O 1
ATOM 634 N N . GLU A 1 82 ? -11.435 9.060 5.976 1.00 88.31 82 GLU A N 1
ATOM 635 C CA . GLU A 1 82 ? -10.740 10.088 5.208 1.00 88.31 82 GLU A CA 1
ATOM 636 C C . GLU A 1 82 ? -10.308 9.508 3.862 1.00 88.31 82 GLU A C 1
ATOM 638 O O . GLU A 1 82 ? -9.767 8.402 3.804 1.00 88.31 82 GLU A O 1
ATOM 643 N N . PHE A 1 83 ? -10.526 10.261 2.785 1.00 88.75 83 PHE A N 1
ATOM 644 C CA . PHE A 1 83 ? -10.052 9.911 1.449 1.00 88.75 83 PHE A CA 1
ATOM 645 C C . PHE A 1 83 ? -8.781 10.688 1.109 1.00 88.75 83 PHE A C 1
ATOM 647 O O . PHE A 1 83 ? -8.702 11.897 1.323 1.00 88.75 83 PHE A O 1
ATOM 654 N N . PHE A 1 84 ? -7.807 9.979 0.547 1.00 86.00 84 PHE A N 1
ATOM 655 C CA . PHE A 1 84 ? -6.552 10.520 0.046 1.00 86.00 84 PHE A CA 1
ATOM 656 C C . PHE A 1 84 ? -6.450 10.188 -1.434 1.00 86.00 84 PHE A C 1
ATOM 658 O O . PHE A 1 84 ? -6.131 9.053 -1.801 1.00 86.00 84 PHE A O 1
ATOM 665 N N . ASP A 1 85 ? -6.734 11.170 -2.279 1.00 86.50 85 ASP A N 1
ATOM 666 C CA . ASP A 1 85 ? -6.504 11.039 -3.711 1.00 86.50 85 ASP A CA 1
ATOM 667 C C . ASP A 1 85 ? -5.006 11.128 -4.004 1.00 86.50 85 ASP A C 1
ATOM 669 O O . ASP A 1 85 ? -4.276 11.898 -3.374 1.00 86.50 85 ASP A O 1
ATOM 673 N N . TYR A 1 86 ? -4.550 10.323 -4.963 1.00 82.94 86 TYR A N 1
ATOM 674 C CA . TYR A 1 86 ? -3.168 10.308 -5.438 1.00 82.94 86 TYR A CA 1
ATOM 675 C C . TYR A 1 86 ? -2.134 10.072 -4.328 1.00 82.94 86 TYR A C 1
ATOM 677 O O . TYR A 1 86 ? -1.101 10.736 -4.241 1.00 82.94 86 TYR A O 1
ATOM 685 N N . ALA A 1 87 ? -2.399 9.084 -3.473 1.00 84.06 87 ALA A N 1
ATOM 686 C CA . ALA A 1 87 ? -1.595 8.799 -2.286 1.00 84.06 87 ALA A CA 1
ATOM 687 C C . ALA A 1 87 ? -0.113 8.460 -2.559 1.00 84.06 87 ALA A C 1
ATOM 689 O O . ALA A 1 87 ? 0.680 8.464 -1.617 1.00 84.06 87 ALA A O 1
ATOM 690 N N . LEU A 1 88 ? 0.244 8.169 -3.817 1.00 87.19 88 LEU A N 1
ATOM 691 C CA . LEU A 1 88 ? 1.587 7.813 -4.287 1.00 87.19 88 LEU A CA 1
ATOM 692 C C . LEU A 1 88 ? 2.062 8.723 -5.447 1.00 87.19 88 LEU A C 1
ATOM 694 O O . LEU A 1 88 ? 2.688 8.249 -6.391 1.00 87.19 88 LEU A O 1
ATOM 698 N N . MET A 1 89 ? 1.703 10.014 -5.442 1.00 82.75 89 MET A N 1
ATOM 699 C CA . MET A 1 89 ? 2.075 10.964 -6.513 1.00 82.75 89 MET A CA 1
ATOM 700 C C . MET A 1 89 ? 3.501 11.546 -6.393 1.00 82.75 89 MET A C 1
ATOM 702 O O . MET A 1 89 ? 3.865 12.404 -7.194 1.00 82.75 89 MET A O 1
ATOM 706 N N . VAL A 1 90 ? 4.279 11.158 -5.377 1.00 66.56 90 VAL A N 1
ATOM 707 C CA . VAL A 1 90 ? 5.553 11.818 -5.021 1.00 66.56 90 VAL A CA 1
ATOM 708 C C . VAL A 1 90 ? 6.743 11.202 -5.750 1.00 66.56 90 VAL A C 1
ATOM 710 O O . VAL A 1 90 ? 6.776 9.962 -5.893 1.00 66.56 90 VAL A O 1
#

Nearest PDB structures (foldseek):
  7t5q-assembly1_A  TM=5.416E-01  e=6.440E+00  Bos taurus
  6dec-assembly2_H  TM=2.819E-01  e=6.860E+00  Bos taurus

Secondary structure (DSSP, 8-state):
-TT-TTS-TT-SHHHHHHHHHHTTEEEGGGSSS-EEESSHHHHHHHHHT--GGGS--TTS--S-SEEEEEE---TTS--EEEEEETTT--

Radius of gyration: 14.37 Å; Cα contacts (8 Å, |Δi|>4): 114; chains: 1; bounding box: 32×24×40 Å

Mean predicted aligned error: 4.57 Å